Protein AF-A0A3M1X8Q2-F1 (afdb_monomer_lite)

Structure (mmCIF, N/CA/C/O backbone):
data_AF-A0A3M1X8Q2-F1
#
_entry.id   AF-A0A3M1X8Q2-F1
#
loop_
_atom_site.group_PDB
_atom_site.id
_atom_site.type_symbol
_atom_site.label_atom_id
_atom_site.label_alt_id
_atom_site.label_comp_id
_atom_site.label_asym_id
_atom_site.label_entity_id
_atom_site.label_seq_id
_atom_site.pdbx_PDB_i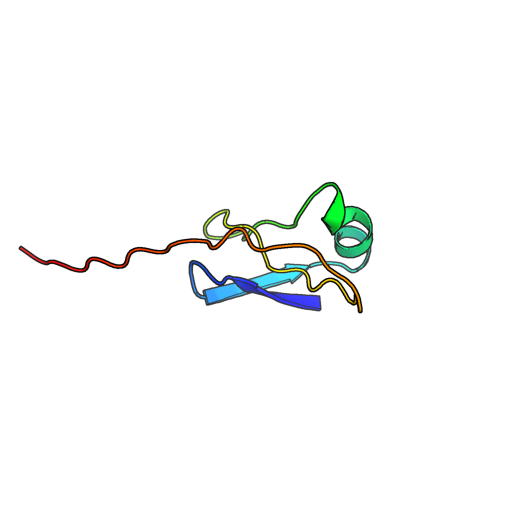ns_code
_atom_site.Cartn_x
_atom_site.Cartn_y
_atom_site.Cartn_z
_atom_site.occupancy
_atom_site.B_iso_or_equiv
_atom_site.auth_seq_id
_atom_site.auth_comp_id
_atom_site.auth_asym_id
_atom_site.auth_atom_id
_atom_site.pdbx_PDB_model_num
ATOM 1 N N . MET A 1 1 ? 0.200 -5.683 -7.550 1.00 87.19 1 MET A N 1
ATOM 2 C CA . MET A 1 1 ? -0.645 -6.582 -6.743 1.00 87.19 1 MET A CA 1
ATOM 3 C C . MET A 1 1 ? -1.876 -5.819 -6.299 1.00 87.19 1 MET A C 1
ATOM 5 O O . MET A 1 1 ? -1.829 -4.592 -6.272 1.00 87.19 1 MET A O 1
ATOM 9 N N . ILE A 1 2 ? -2.948 -6.528 -5.974 1.00 91.06 2 ILE A N 1
ATOM 10 C CA . ILE A 1 2 ? -4.164 -5.929 -5.430 1.00 91.06 2 ILE A CA 1
ATOM 11 C C . ILE A 1 2 ? -4.208 -6.251 -3.936 1.00 91.06 2 ILE A C 1
ATOM 13 O O . ILE A 1 2 ? -4.026 -7.409 -3.567 1.00 91.06 2 ILE A O 1
ATOM 17 N N . LEU A 1 3 ? -4.409 -5.232 -3.101 1.00 90.94 3 LEU A N 1
ATOM 18 C CA . LEU A 1 3 ? -4.626 -5.353 -1.660 1.00 90.94 3 LEU A CA 1
ATOM 19 C C . LEU A 1 3 ? -5.990 -4.768 -1.307 1.00 90.94 3 LEU A C 1
ATOM 21 O O . LEU A 1 3 ? -6.374 -3.723 -1.834 1.00 90.94 3 LEU A O 1
ATOM 25 N N . TYR A 1 4 ? -6.701 -5.419 -0.396 1.00 93.06 4 TYR A N 1
ATOM 26 C CA . TYR A 1 4 ? -7.941 -4.889 0.159 1.00 93.06 4 TYR A CA 1
ATOM 27 C C . TYR A 1 4 ? -7.648 -4.200 1.484 1.00 93.06 4 TYR A C 1
ATOM 29 O O . TYR A 1 4 ? -6.883 -4.703 2.306 1.00 93.06 4 TYR A O 1
ATOM 37 N N . CYS A 1 5 ? -8.228 -3.020 1.670 1.00 94.44 5 CYS A N 1
ATOM 38 C CA . CYS A 1 5 ? -8.045 -2.253 2.888 1.00 94.44 5 CYS A CA 1
ATOM 39 C C . CYS A 1 5 ? -8.814 -2.901 4.052 1.00 94.44 5 CYS A C 1
ATOM 41 O O . CYS A 1 5 ? -10.034 -3.027 3.944 1.00 94.44 5 CYS A O 1
ATOM 43 N N . PRO A 1 6 ? -8.173 -3.212 5.192 1.00 91.94 6 PRO A N 1
ATOM 44 C CA . PRO A 1 6 ? -8.870 -3.774 6.352 1.00 91.94 6 PRO A CA 1
ATOM 45 C C . PRO A 1 6 ? -9.817 -2.762 7.021 1.00 91.94 6 PRO A C 1
ATOM 47 O O . PRO A 1 6 ? -10.832 -3.146 7.594 1.00 91.94 6 PRO A O 1
ATOM 50 N N . GLY A 1 7 ? -9.524 -1.460 6.916 1.00 94.25 7 GLY A N 1
ATOM 51 C CA . GLY A 1 7 ? -10.360 -0.400 7.487 1.00 94.25 7 GLY A CA 1
ATOM 52 C C . GLY A 1 7 ? -11.708 -0.202 6.780 1.00 94.25 7 GLY A C 1
ATOM 53 O O . GLY A 1 7 ? -12.745 -0.183 7.447 1.00 94.25 7 GLY A O 1
ATOM 54 N N . CYS A 1 8 ? -11.691 -0.055 5.447 1.00 95.44 8 CYS A N 1
ATOM 55 C CA . CYS A 1 8 ? -12.857 0.339 4.639 1.00 95.44 8 CYS A CA 1
ATOM 56 C C . CYS A 1 8 ? -13.259 -0.653 3.531 1.00 95.44 8 CYS A C 1
ATOM 58 O O . CYS A 1 8 ? -14.237 -0.411 2.832 1.00 95.44 8 CYS A O 1
ATOM 60 N N . GLY A 1 9 ? -12.504 -1.735 3.313 1.00 94.12 9 GLY A N 1
ATOM 61 C CA . GLY A 1 9 ? -12.777 -2.727 2.263 1.00 94.12 9 GLY A CA 1
ATOM 62 C C . GLY A 1 9 ? -12.388 -2.304 0.841 1.00 94.12 9 GLY A C 1
ATOM 63 O O . GLY A 1 9 ? -12.492 -3.106 -0.084 1.00 94.12 9 GLY A O 1
ATOM 64 N N . ALA A 1 10 ? -11.904 -1.073 0.640 1.00 95.81 10 ALA A N 1
ATOM 65 C CA . ALA A 1 10 ? -11.539 -0.586 -0.686 1.00 95.81 10 ALA A CA 1
ATOM 66 C C . ALA A 1 10 ? -10.400 -1.396 -1.324 1.00 95.81 10 ALA A C 1
ATOM 68 O O . ALA A 1 10 ? -9.439 -1.806 -0.662 1.00 95.81 10 ALA A O 1
ATOM 69 N N . GLN A 1 11 ? -10.478 -1.557 -2.643 1.00 95.00 11 GLN A N 1
ATOM 70 C CA . GLN A 1 11 ? -9.446 -2.198 -3.444 1.00 95.00 11 GLN A CA 1
ATOM 71 C C . GLN A 1 11 ? -8.312 -1.211 -3.764 1.00 95.00 11 GLN A C 1
ATOM 73 O O . GLN A 1 11 ? -8.546 -0.093 -4.225 1.00 95.00 11 GLN A O 1
ATOM 78 N N . ASN A 1 12 ? -7.068 -1.630 -3.538 1.00 93.62 12 ASN A N 1
ATOM 79 C CA . ASN A 1 12 ? -5.872 -0.814 -3.726 1.00 93.62 12 ASN A CA 1
ATOM 80 C C . ASN A 1 12 ? -4.884 -1.522 -4.658 1.00 93.62 12 ASN A C 1
ATOM 82 O O . ASN A 1 12 ? -4.497 -2.670 -4.431 1.00 93.62 12 ASN A O 1
ATOM 86 N N . PHE A 1 13 ? -4.446 -0.824 -5.704 1.00 94.38 13 PHE A N 1
ATOM 87 C CA . PHE A 1 13 ? -3.481 -1.340 -6.671 1.00 94.38 13 PHE A CA 1
ATOM 88 C C . PHE A 1 13 ? -2.075 -0.874 -6.306 1.00 94.38 13 PHE A C 1
ATOM 90 O O . PHE A 1 13 ? -1.742 0.298 -6.459 1.00 94.38 13 PHE A O 1
ATOM 97 N N . ILE A 1 14 ? -1.232 -1.797 -5.844 1.00 89.88 14 ILE A N 1
ATOM 98 C CA . ILE A 1 14 ? 0.143 -1.488 -5.440 1.00 89.88 14 ILE A CA 1
ATOM 99 C C . ILE A 1 14 ? 1.126 -2.061 -6.463 1.00 89.88 14 ILE A C 1
ATOM 101 O O . ILE A 1 14 ? 1.170 -3.272 -6.711 1.00 89.88 14 ILE A O 1
ATOM 105 N N . GLY A 1 15 ? 1.916 -1.184 -7.085 1.00 90.56 15 GLY A N 1
ATOM 106 C CA . GLY A 1 15 ? 2.969 -1.570 -8.026 1.00 90.56 15 GLY A CA 1
ATOM 107 C C . GLY A 1 15 ? 4.092 -2.352 -7.340 1.00 90.56 15 GLY A C 1
ATOM 108 O O . GLY A 1 15 ? 4.402 -2.101 -6.180 1.00 90.56 15 GLY A O 1
ATOM 109 N N . LYS A 1 16 ? 4.734 -3.285 -8.057 1.00 89.06 16 LYS A N 1
ATOM 110 C CA . LYS A 1 16 ? 5.790 -4.149 -7.488 1.00 89.06 16 LYS A CA 1
ATOM 111 C C . LYS A 1 16 ? 6.950 -3.356 -6.876 1.00 89.06 16 LYS A C 1
ATOM 113 O O . LYS A 1 16 ? 7.471 -3.750 -5.843 1.00 89.06 16 LYS A O 1
ATOM 118 N N . GLU A 1 17 ? 7.315 -2.221 -7.465 1.00 89.06 17 GLU A N 1
ATOM 119 C CA . GLU A 1 17 ? 8.375 -1.348 -6.940 1.00 89.06 17 GLU A CA 1
ATOM 120 C C . GLU A 1 17 ? 8.029 -0.762 -5.568 1.00 89.06 17 GLU A C 1
ATOM 122 O O . GLU A 1 17 ? 8.870 -0.718 -4.677 1.00 89.06 17 GLU A O 1
ATOM 127 N N . ARG A 1 18 ? 6.759 -0.398 -5.354 1.00 88.88 18 ARG A N 1
ATOM 128 C CA . ARG A 1 18 ? 6.268 0.101 -4.062 1.00 88.88 18 ARG A CA 1
ATOM 129 C C . ARG A 1 18 ? 6.278 -0.967 -2.975 1.00 88.88 18 ARG A C 1
ATOM 131 O O . ARG A 1 18 ? 6.393 -0.617 -1.809 1.00 88.88 18 ARG A O 1
ATOM 138 N N . LEU A 1 19 ? 6.176 -2.240 -3.352 1.00 86.38 19 LEU A N 1
ATOM 139 C CA . LEU A 1 19 ? 6.286 -3.360 -2.418 1.00 86.38 19 LEU A CA 1
ATOM 140 C C . LEU A 1 19 ? 7.721 -3.560 -1.935 1.00 86.38 19 LEU A C 1
ATOM 142 O O . LEU A 1 19 ? 7.921 -3.895 -0.776 1.00 86.38 19 LEU A O 1
ATOM 146 N N . ARG A 1 20 ? 8.718 -3.314 -2.798 1.00 88.06 20 ARG A N 1
ATOM 147 C CA . ARG A 1 20 ? 10.141 -3.453 -2.437 1.00 88.06 20 ARG A CA 1
ATOM 148 C C . ARG A 1 20 ? 10.538 -2.525 -1.292 1.00 88.06 20 ARG A C 1
ATOM 150 O O . ARG A 1 20 ? 11.339 -2.909 -0.455 1.00 88.06 2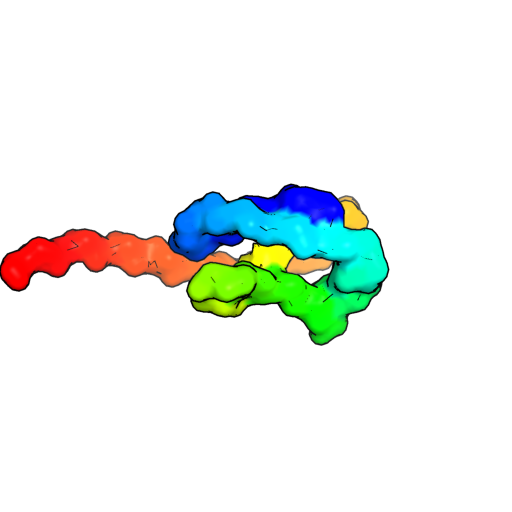0 ARG A O 1
ATOM 157 N N . VAL A 1 21 ? 9.941 -1.335 -1.251 1.00 88.25 21 VAL A N 1
ATOM 158 C CA . VAL A 1 21 ? 10.165 -0.328 -0.203 1.00 88.25 21 VAL A CA 1
ATOM 159 C C . VAL A 1 21 ? 9.068 -0.327 0.863 1.00 88.25 21 VAL A C 1
ATOM 161 O O . VAL A 1 21 ? 9.043 0.567 1.701 1.00 88.25 21 VAL A O 1
ATOM 164 N N . ALA A 1 22 ? 8.139 -1.292 0.857 1.00 86.56 22 ALA A N 1
ATOM 165 C CA . ALA A 1 22 ? 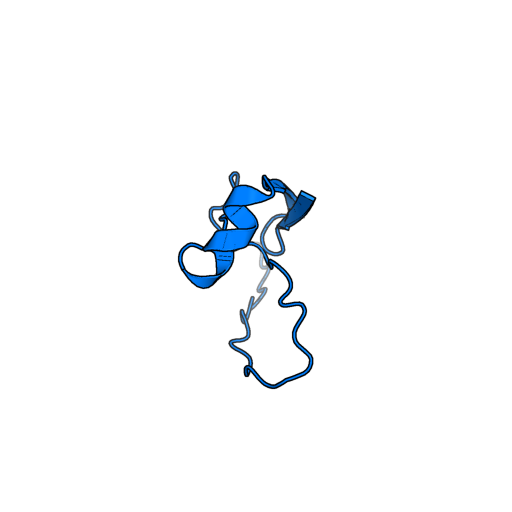6.984 -1.277 1.762 1.00 86.56 22 ALA A CA 1
ATOM 166 C C . ALA A 1 22 ? 7.373 -1.345 3.246 1.00 86.56 22 ALA A C 1
ATOM 168 O O . ALA A 1 22 ? 6.630 -0.845 4.084 1.00 86.56 22 ALA A O 1
ATOM 169 N N . ARG A 1 23 ? 8.551 -1.903 3.559 1.00 84.25 23 ARG A N 1
ATOM 170 C CA . ARG A 1 23 ? 9.103 -1.942 4.920 1.00 84.25 23 ARG A CA 1
ATOM 171 C C . ARG A 1 23 ? 9.504 -0.558 5.440 1.00 84.25 23 ARG A C 1
ATOM 173 O O . ARG A 1 23 ? 9.372 -0.293 6.626 1.00 84.25 23 ARG A O 1
ATOM 180 N N . GLU A 1 24 ? 9.979 0.318 4.558 1.00 88.50 24 GLU A N 1
ATOM 181 C CA . GLU A 1 24 ? 10.378 1.693 4.894 1.00 88.50 24 GLU A CA 1
ATOM 182 C C . GLU A 1 24 ? 9.219 2.678 4.705 1.00 88.50 24 GLU A C 1
ATOM 184 O O . GLU A 1 24 ? 9.052 3.624 5.472 1.00 88.50 24 GLU A O 1
ATOM 189 N N . LYS A 1 25 ? 8.403 2.457 3.669 1.00 87.75 25 LYS A N 1
ATOM 190 C CA . LYS A 1 25 ? 7.261 3.294 3.312 1.00 87.75 25 LYS A CA 1
ATOM 191 C C . LYS A 1 25 ? 6.046 2.424 2.987 1.00 87.75 25 LYS A C 1
ATOM 193 O O . LYS A 1 25 ? 5.812 2.121 1.806 1.00 87.75 25 LYS A O 1
ATOM 198 N N . PRO A 1 26 ? 5.249 2.054 4.003 1.00 90.06 26 PRO A N 1
ATOM 199 C CA . PRO A 1 26 ? 4.094 1.205 3.790 1.00 90.06 26 PRO A CA 1
ATOM 200 C C . PRO A 1 26 ? 3.082 1.895 2.862 1.00 90.06 26 PRO A C 1
ATOM 202 O O . PRO A 1 26 ? 2.901 3.118 2.908 1.00 90.06 26 PRO A O 1
ATOM 205 N N . PRO A 1 27 ? 2.451 1.147 1.946 1.00 92.06 27 PRO A N 1
ATOM 206 C CA . PRO A 1 27 ? 1.385 1.678 1.123 1.00 92.06 27 PRO A CA 1
ATOM 207 C C . PRO A 1 27 ? 0.154 1.952 1.988 1.00 92.06 27 PRO A C 1
ATOM 209 O O . PRO A 1 27 ? -0.242 1.136 2.816 1.00 92.06 27 PRO A O 1
ATOM 212 N N . LEU A 1 28 ? -0.454 3.108 1.757 1.00 94.56 28 LEU A N 1
ATOM 213 C CA . LEU A 1 28 ? -1.667 3.535 2.437 1.00 94.56 28 LEU A CA 1
ATOM 214 C C . LEU A 1 28 ? -2.864 3.365 1.511 1.00 94.56 28 LEU A C 1
ATOM 216 O O . LEU A 1 28 ? -2.734 3.423 0.283 1.00 94.56 28 LEU A O 1
ATOM 220 N N . CYS A 1 29 ? -4.033 3.179 2.107 1.00 95.56 29 CYS A N 1
ATOM 221 C CA . CYS A 1 29 ? -5.276 3.133 1.378 1.00 95.56 29 CYS A CA 1
ATOM 222 C C . CYS A 1 29 ? -5.561 4.500 0.755 1.00 95.56 29 CYS A C 1
ATOM 224 O O . CYS A 1 29 ? -5.603 5.507 1.456 1.00 95.56 29 CYS A O 1
ATOM 226 N N . TRP A 1 30 ? -5.828 4.531 -0.551 1.00 95.31 30 TRP A N 1
ATOM 227 C CA . TRP A 1 30 ? -6.146 5.783 -1.247 1.00 95.31 30 TRP A CA 1
ATOM 228 C C . TRP A 1 30 ? -7.500 6.382 -0.831 1.00 95.31 30 TRP A C 1
ATOM 230 O O . TRP A 1 30 ? -7.740 7.556 -1.087 1.00 95.31 30 TRP A O 1
ATOM 240 N N . VAL A 1 31 ? -8.371 5.587 -0.194 1.00 96.62 31 VAL A N 1
ATOM 241 C CA . VAL A 1 31 ? -9.700 6.018 0.270 1.00 96.62 31 VAL A CA 1
ATOM 242 C C . VAL A 1 31 ? -9.656 6.548 1.700 1.00 96.62 31 VAL A C 1
ATOM 244 O O . VAL A 1 31 ? -10.101 7.660 1.953 1.00 96.62 31 VAL A O 1
ATOM 247 N N . CYS A 1 32 ? -9.147 5.751 2.644 1.00 95.81 32 CYS A N 1
ATOM 248 C CA . CYS A 1 32 ? -9.236 6.058 4.079 1.00 95.81 32 CYS A CA 1
ATOM 249 C C . CYS A 1 32 ? -7.888 6.358 4.748 1.00 95.81 32 CYS A C 1
ATOM 251 O O . CYS A 1 32 ? -7.861 6.663 5.933 1.00 95.81 32 CYS A O 1
ATOM 253 N N . GLY A 1 33 ? -6.772 6.249 4.021 1.00 94.62 33 GLY A N 1
ATOM 254 C CA . GLY A 1 33 ? -5.429 6.488 4.560 1.00 94.62 33 GLY A CA 1
ATOM 255 C C . GLY A 1 33 ? -4.861 5.360 5.425 1.00 94.62 33 GLY A C 1
ATOM 256 O O . GLY A 1 33 ? -3.697 5.434 5.802 1.00 94.62 33 GLY A O 1
ATOM 257 N N . GLU A 1 34 ? -5.636 4.307 5.699 1.00 94.50 34 GLU A N 1
ATOM 258 C CA . GLU A 1 34 ? -5.200 3.180 6.529 1.00 94.50 34 GLU A CA 1
ATOM 259 C C . GLU A 1 34 ? -4.017 2.425 5.914 1.00 94.50 34 GLU A C 1
ATOM 261 O O . GLU A 1 34 ? -3.918 2.285 4.691 1.00 94.50 34 GLU A O 1
ATOM 266 N N . THR A 1 35 ? -3.133 1.889 6.752 1.00 93.75 35 THR A N 1
ATOM 267 C CA . THR A 1 35 ? -1.991 1.103 6.267 1.00 93.75 35 THR A CA 1
ATOM 268 C C . THR A 1 35 ? -2.455 -0.218 5.655 1.00 93.75 35 THR A C 1
ATOM 270 O O . THR A 1 35 ? -3.227 -0.967 6.254 1.00 93.75 35 THR A O 1
ATOM 273 N N . LEU A 1 36 ? -1.987 -0.528 4.444 1.00 92.44 36 LEU A N 1
ATOM 274 C CA . LEU A 1 36 ? -2.339 -1.777 3.774 1.00 92.44 36 LEU A CA 1
ATOM 275 C C . LEU A 1 36 ? -1.414 -2.915 4.231 1.00 92.44 36 LEU A C 1
ATOM 277 O O . LEU A 1 36 ? -0.195 -2.724 4.258 1.00 92.44 36 LEU A O 1
ATOM 281 N N . PRO A 1 37 ? -1.958 -4.111 4.526 1.00 86.94 37 PRO A N 1
ATOM 282 C CA . PRO A 1 37 ? -1.172 -5.259 4.957 1.00 86.94 37 PRO A CA 1
ATOM 283 C C . PRO A 1 37 ? -0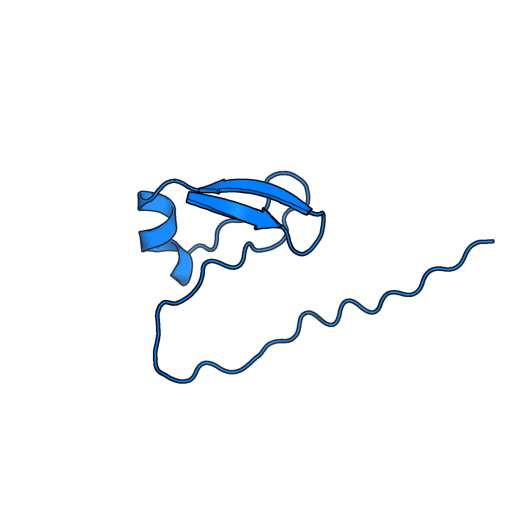.414 -5.834 3.761 1.00 86.94 37 PRO A C 1
ATOM 285 O O . PRO A 1 37 ? -0.934 -6.617 2.963 1.00 86.94 37 PRO A O 1
ATOM 288 N N . VAL A 1 38 ? 0.832 -5.405 3.606 1.00 84.50 38 VAL A N 1
ATOM 289 C CA . VAL A 1 38 ? 1.747 -5.974 2.621 1.00 84.50 38 VAL A CA 1
ATOM 290 C C . VAL A 1 38 ? 2.412 -7.162 3.290 1.00 84.50 38 VAL A C 1
ATOM 292 O O . VAL A 1 38 ? 3.302 -6.976 4.109 1.00 84.50 38 VAL A O 1
ATOM 295 N N . GLY A 1 39 ? 1.914 -8.368 3.008 1.00 68.00 39 GLY A N 1
ATOM 296 C CA . GLY A 1 39 ? 2.386 -9.584 3.663 1.00 68.00 39 GLY A CA 1
ATOM 297 C C . GLY A 1 39 ? 3.905 -9.708 3.592 1.00 68.00 39 GLY A C 1
ATOM 298 O O . GLY A 1 39 ? 4.478 -9.820 2.505 1.00 68.00 39 GLY A O 1
ATOM 299 N N . GLU A 1 40 ? 4.546 -9.709 4.756 1.00 49.62 40 GLU A N 1
ATOM 300 C CA . GLU A 1 40 ? 5.883 -10.253 4.909 1.00 49.62 40 GLU A CA 1
ATOM 301 C C . GLU A 1 40 ? 5.801 -11.721 4.504 1.00 49.62 40 GLU A C 1
ATOM 303 O O . GLU A 1 40 ? 5.182 -12.546 5.173 1.00 49.62 40 GLU A O 1
ATOM 308 N N . THR A 1 41 ? 6.410 -12.077 3.377 1.00 45.62 41 THR A N 1
ATOM 309 C CA . THR A 1 41 ? 6.852 -13.462 3.234 1.00 45.62 41 THR A CA 1
ATOM 310 C C . THR A 1 41 ? 8.008 -13.618 4.219 1.00 45.6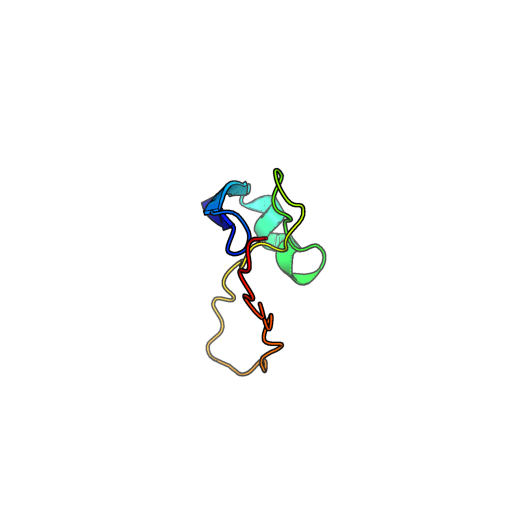2 41 THR A C 1
ATOM 312 O O . THR A 1 41 ? 9.148 -13.347 3.860 1.00 45.62 41 THR A O 1
ATOM 315 N N . SER A 1 42 ? 7.718 -13.952 5.476 1.00 44.69 42 SER A N 1
ATOM 316 C CA . SER A 1 42 ? 8.743 -14.235 6.482 1.00 44.69 42 SER A CA 1
ATOM 317 C C . SER A 1 42 ? 8.337 -15.456 7.306 1.00 44.69 42 SER A C 1
ATOM 319 O O . SER A 1 42 ? 7.327 -15.403 8.007 1.00 44.69 42 SER A O 1
ATOM 321 N N . PRO A 1 43 ? 9.086 -16.572 7.263 1.00 48.03 43 PRO A N 1
ATOM 322 C CA . PRO A 1 43 ? 9.070 -17.522 8.359 1.00 48.03 43 PRO A CA 1
ATOM 323 C C . PRO A 1 43 ? 9.973 -16.962 9.468 1.00 48.03 43 PRO A C 1
ATOM 325 O O . PRO A 1 43 ? 11.168 -17.239 9.493 1.00 48.03 43 PRO A O 1
ATOM 328 N N . GLY A 1 44 ? 9.425 -16.142 10.363 1.00 48.59 44 GLY A N 1
ATOM 329 C CA . GLY A 1 44 ? 10.151 -15.712 11.560 1.00 48.59 44 GLY A CA 1
ATOM 330 C C . GLY A 1 44 ? 9.659 -14.391 12.134 1.00 48.59 44 GLY A C 1
ATOM 331 O O . GLY A 1 44 ? 9.875 -13.352 11.525 1.00 48.59 44 GLY A O 1
ATOM 332 N N . GLU A 1 45 ? 9.007 -14.499 13.294 1.00 54.72 45 GLU A N 1
ATOM 333 C CA . GLU A 1 45 ? 8.886 -13.521 14.387 1.00 54.72 45 GLU A CA 1
ATOM 334 C C . GLU A 1 45 ? 8.906 -12.019 14.057 1.00 54.72 45 GLU A C 1
ATOM 336 O O . GLU A 1 45 ? 9.935 -11.417 13.757 1.00 54.72 45 GLU A O 1
ATOM 341 N N . GLY A 1 46 ? 7.749 -11.392 14.275 1.00 39.91 46 GLY A N 1
ATOM 342 C CA . GLY A 1 46 ? 7.570 -9.948 14.330 1.00 39.91 46 GLY A CA 1
ATOM 343 C C . GLY A 1 46 ? 6.202 -9.636 14.919 1.00 39.91 46 GLY A C 1
ATOM 344 O O . GLY A 1 46 ? 5.206 -9.594 14.211 1.00 39.91 46 GLY A O 1
ATOM 345 N N . GLU A 1 47 ? 6.178 -9.525 16.239 1.00 43.16 47 GLU A N 1
ATOM 346 C CA . GLU A 1 47 ? 5.025 -9.383 17.118 1.00 43.16 47 GLU A CA 1
ATOM 347 C C . GLU A 1 47 ? 4.040 -8.266 16.731 1.00 43.16 47 GLU A C 1
ATOM 349 O O . GLU A 1 47 ? 4.389 -7.168 16.292 1.00 43.16 47 GLU A O 1
ATOM 354 N N . SER A 1 48 ? 2.777 -8.610 16.945 1.00 56.84 48 SER A N 1
ATOM 355 C CA . SER A 1 48 ? 1.557 -7.831 16.855 1.00 5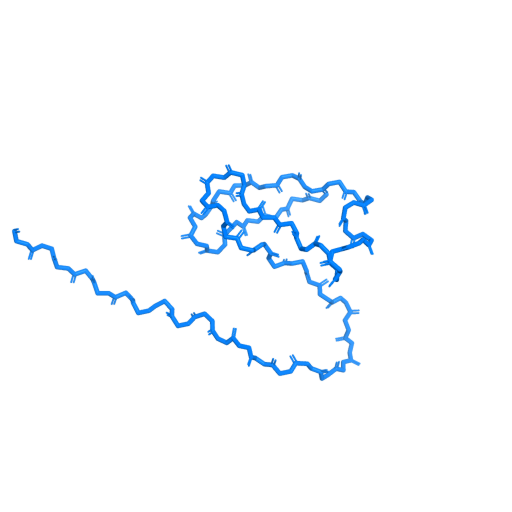6.84 48 SER A CA 1
ATOM 356 C C . SER A 1 48 ? 1.673 -6.403 17.390 1.00 56.84 48 SER A C 1
ATOM 358 O O . SER A 1 48 ? 1.989 -6.169 18.551 1.00 56.84 48 SER A O 1
ATOM 360 N N . LYS A 1 49 ? 1.196 -5.449 16.594 1.00 47.56 49 LYS A N 1
ATOM 361 C CA . LYS A 1 49 ? 0.358 -4.380 17.142 1.00 47.56 49 LYS A CA 1
ATOM 362 C C . LYS A 1 49 ? -0.994 -4.467 16.464 1.00 47.56 49 LYS A C 1
ATOM 364 O O . LYS A 1 49 ? -1.204 -3.992 15.353 1.00 47.56 49 LYS A O 1
ATOM 369 N N . GLU A 1 50 ? -1.837 -5.224 17.150 1.00 42.78 50 GLU A N 1
ATOM 370 C CA . GLU A 1 50 ? -3.286 -5.228 17.072 1.00 42.78 50 GLU A CA 1
ATOM 371 C C . GLU A 1 50 ? -3.806 -3.820 16.756 1.00 42.78 50 GLU A C 1
ATOM 373 O O . GLU A 1 50 ? -3.632 -2.883 17.533 1.00 42.78 50 GLU A O 1
ATOM 378 N N . CYS A 1 51 ? -4.447 -3.660 15.600 1.00 42.41 51 CYS A N 1
ATOM 379 C CA . CYS A 1 51 ? -5.380 -2.565 15.415 1.00 42.41 51 CYS A CA 1
ATOM 380 C C . CYS A 1 51 ? -6.636 -2.972 16.190 1.00 42.41 51 CYS A C 1
ATOM 382 O O . CYS A 1 51 ? -7.488 -3.680 15.647 1.00 42.41 51 CYS A O 1
ATOM 384 N N . THR A 1 52 ? -6.742 -2.584 17.460 1.00 37.00 52 THR A N 1
ATOM 385 C CA . THR A 1 52 ? -7.986 -2.706 18.222 1.00 37.00 52 THR A CA 1
ATOM 386 C C . THR A 1 52 ? -8.993 -1.756 17.575 1.00 37.00 52 THR A C 1
ATOM 388 O O . THR A 1 52 ? -9.087 -0.575 17.902 1.00 37.00 52 THR A O 1
ATOM 391 N N . LYS A 1 53 ? -9.713 -2.245 16.563 1.00 44.53 53 LYS A N 1
ATOM 392 C CA . LYS A 1 53 ? -10.933 -1.602 16.087 1.00 44.53 53 LYS A CA 1
ATOM 393 C C . LYS A 1 53 ? -12.021 -2.002 17.072 1.00 44.53 53 LYS A C 1
ATOM 395 O O . LYS A 1 53 ? -12.765 -2.947 16.823 1.00 44.53 53 LYS A O 1
ATOM 400 N N . ASP A 1 54 ? -12.076 -1.289 18.193 1.00 48.16 54 ASP A N 1
ATOM 401 C CA . ASP A 1 54 ? -13.267 -1.241 19.033 1.00 48.16 54 ASP A CA 1
ATOM 402 C C . ASP A 1 54 ? -14.399 -0.679 18.171 1.00 48.16 54 ASP A C 1
ATOM 404 O O . ASP A 1 54 ? -14.542 0.522 17.935 1.00 48.16 54 ASP A O 1
ATOM 408 N N . GLY A 1 55 ? -15.166 -1.599 17.594 1.00 50.41 55 GLY A N 1
ATOM 409 C CA . GLY A 1 55 ? -16.482 -1.297 17.087 1.00 50.41 55 GLY A CA 1
ATOM 410 C C . GLY A 1 55 ? -17.386 -1.047 18.281 1.00 50.41 55 GLY A C 1
ATOM 411 O O . GLY A 1 55 ? -17.743 -1.984 18.982 1.00 50.41 55 GLY A O 1
ATOM 412 N N . THR A 1 56 ? -17.817 0.195 18.467 1.00 41.03 56 THR A N 1
ATOM 413 C CA . THR A 1 56 ? -19.104 0.457 19.110 1.00 41.03 56 THR A CA 1
ATOM 414 C C . THR A 1 56 ? -19.968 1.244 18.138 1.00 41.03 56 THR A C 1
ATOM 416 O O . THR A 1 56 ? -19.759 2.424 17.872 1.00 41.03 56 THR A O 1
ATOM 419 N N . LYS A 1 57 ? -20.922 0.512 17.565 1.00 46.28 57 LYS A N 1
ATOM 420 C CA . LYS A 1 57 ? -22.169 1.019 17.003 1.00 46.28 57 LYS A CA 1
ATOM 421 C C . LYS A 1 57 ? -23.065 1.455 18.170 1.00 46.28 57 LYS A C 1
ATOM 423 O O . LYS A 1 57 ? -23.268 0.621 19.041 1.00 46.28 57 LYS A O 1
ATOM 428 N N . SER A 1 58 ? -23.615 2.671 18.109 1.00 47.81 58 SER A N 1
ATOM 429 C CA . SER A 1 58 ? -24.927 3.123 18.639 1.00 47.81 58 SER A CA 1
ATOM 430 C C . SER A 1 58 ? -25.145 4.534 18.059 1.00 47.81 58 SER A C 1
ATOM 432 O O . SER A 1 58 ? -24.298 5.391 18.276 1.00 47.81 58 SER A O 1
ATOM 434 N N . GLU A 1 59 ? -26.024 4.791 17.082 1.00 50.28 59 GLU A N 1
ATOM 435 C CA . GLU A 1 59 ? -27.489 4.948 17.216 1.00 50.28 59 GLU A CA 1
ATOM 436 C C . GLU A 1 59 ? -27.892 5.670 18.512 1.00 50.28 59 GLU A C 1
ATOM 438 O O . GLU A 1 59 ? -27.954 5.035 19.559 1.00 50.28 59 GLU A O 1
ATOM 443 N N . GLU A 1 60 ? -28.140 6.983 18.418 1.00 58.06 60 GLU A N 1
ATOM 444 C CA . GLU A 1 60 ? -29.425 7.627 18.760 1.00 58.06 60 GLU A CA 1
ATOM 445 C C . GLU A 1 60 ? -29.554 8.972 18.020 1.00 58.06 60 GLU A C 1
ATOM 447 O O . GLU A 1 60 ? -28.537 9.704 17.942 1.00 58.06 60 GLU A O 1
#

Secondary structure (DSSP, 8-state):
-EEE-TTT--EEE--HHHHHTTTTSPPBPTTT-PBP------SS----------------

Sequence (60 aa):
MILYCPGCGAQNFIGKERLRVAREKPPLCWVCGETLPVGETSPGEGESKECTKDGTKSEE

pLDDT: mean 75.51, std 21.52, range [37.0, 96.62]

Radius of gyration: 13.91 Å; chains: 1; bounding box: 40×25×27 Å

Foldseek 3Di:
DWFAAPPPRDIDDDDPVCLVCCVVPFDADPPPRHGTCSDPPDPDDDDDDDPPPPDDDDDD